Protein AF-A0A7Y5GJ77-F1 (afdb_monomer)

Foldseek 3Di:
DDDDDDPPVVVVVCVVVPDDPPDQFDDFDPDWDKDWDQALLRFIKIKTWRHKDWDADPNFTFIWTWMFMDRPVPDTDIAIETETPVLQVVVCVVVVHHDDPVLVVQLSVVLLRVCRHPPNDVVCSPDHRYQHNVSSVVSCVVVVHD

Nearest PDB structures (foldseek):
  4ckn-assembly1_A  TM=4.087E-01  e=6.294E-01  Leishmania major
  5xdz-assembly1_B  TM=3.464E-01  e=3.393E-01  Danio rerio
  4ckn-assembly1_B  TM=4.107E-01  e=1.321E+00  Leishmania major
  8th5-assembly1_A  TM=3.194E-01  e=6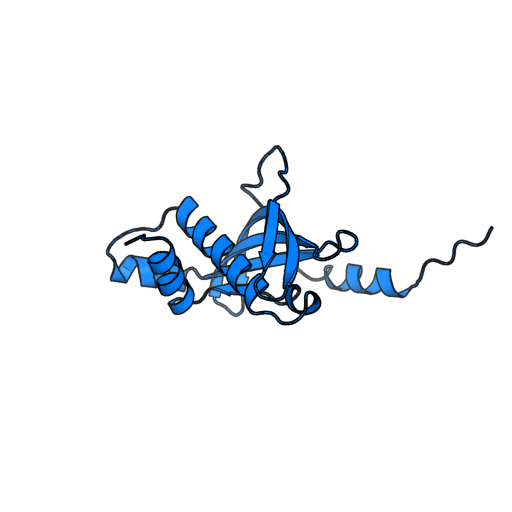.586E+00  Homo sapiens

pLDDT: mean 87.17, std 18.29, range [33.88, 98.5]

Solvent-accessible surface area (backbone atoms only — not comparable to full-atom values): 8624 Å² total; per-residue (Å²): 139,85,85,84,75,73,77,71,69,61,62,68,63,54,75,63,72,82,61,75,87,69,72,71,62,41,86,43,62,96,68,85,62,81,44,76,48,80,29,83,63,73,50,52,36,38,34,33,71,58,20,31,32,79,42,75,58,96,88,43,50,28,40,32,39,32,27,40,36,21,65,77,86,77,60,72,47,71,34,47,27,38,40,33,50,62,26,56,47,54,53,23,67,75,67,75,44,81,82,48,75,68,52,56,48,48,48,46,53,49,54,52,50,50,48,49,36,68,43,91,46,77,78,59,54,70,53,76,43,74,47,45,46,72,52,50,53,59,49,30,58,75,67,76,56,132

Mean predicted aligned error: 7.83 Å

Secondary structure (DSSP, 8-state):
------THHHHHHHTTTTS--PPPPB---SS---EEEE-TTS-EEEEEEEEEEEEEETTEEEEEEEEEEESSSS--EEEEEEEEHHHHHHHHHHHT-PPPHHHHHHHHHHHHHHHHHH-SSGGGGGS-EEE-HHHHHHHHHHTT--

Structure (mmCIF, N/CA/C/O backbone):
data_AF-A0A7Y5GJ77-F1
#
_entry.id   AF-A0A7Y5GJ77-F1
#
loop_
_atom_site.group_PDB
_atom_site.id
_atom_site.type_symbol
_atom_site.label_atom_id
_atom_site.label_alt_id
_atom_site.label_comp_id
_atom_site.label_asym_id
_atom_site.label_entity_id
_atom_site.label_seq_id
_atom_site.pdbx_PDB_ins_code
_atom_site.Cartn_x
_atom_site.Cartn_y
_atom_site.Cartn_z
_atom_site.occupancy
_atom_site.B_iso_or_equiv
_atom_site.auth_seq_id
_atom_site.auth_comp_id
_atom_site.auth_asym_id
_atom_site.auth_atom_id
_atom_site.pdbx_PDB_model_num
ATOM 1 N N . MET A 1 1 ? 37.593 14.322 -25.263 1.00 36.22 1 MET A N 1
ATOM 2 C CA . MET A 1 1 ? 36.693 13.462 -24.459 1.00 36.22 1 MET A CA 1
ATOM 3 C C . MET A 1 1 ? 35.348 14.165 -24.336 1.00 36.22 1 MET A C 1
ATOM 5 O O . MET A 1 1 ? 35.252 15.135 -23.603 1.00 36.22 1 MET A O 1
ATOM 9 N N . HIS A 1 2 ? 34.342 13.756 -25.114 1.00 33.88 2 HIS A N 1
ATOM 10 C CA . HIS A 1 2 ? 33.006 14.367 -25.097 1.00 33.88 2 HIS A CA 1
ATOM 11 C C . HIS A 1 2 ? 32.026 13.424 -24.395 1.00 33.88 2 HIS A C 1
ATOM 13 O O . HIS A 1 2 ? 31.690 12.371 -24.932 1.00 33.88 2 HIS A O 1
ATOM 19 N N . VAL A 1 3 ? 31.558 13.802 -23.205 1.00 41.16 3 VAL A N 1
ATOM 20 C CA . VAL A 1 3 ? 30.463 13.109 -22.517 1.00 41.16 3 VAL A CA 1
ATOM 21 C C . VAL A 1 3 ? 29.147 13.669 -23.058 1.00 41.16 3 VAL A C 1
ATOM 23 O O . VAL A 1 3 ? 28.801 14.821 -22.809 1.00 41.16 3 VAL A O 1
ATOM 26 N N . ARG A 1 4 ? 28.418 12.870 -23.843 1.00 43.31 4 ARG A N 1
ATOM 27 C CA . ARG A 1 4 ? 27.043 13.175 -24.264 1.00 43.31 4 ARG A CA 1
ATOM 28 C C . ARG A 1 4 ? 26.081 12.689 -23.179 1.00 43.31 4 ARG A C 1
ATOM 30 O O . ARG A 1 4 ? 25.829 11.495 -23.074 1.00 43.31 4 ARG A O 1
ATOM 37 N N . ILE A 1 5 ? 25.543 13.613 -22.388 1.00 43.34 5 ILE A N 1
ATOM 38 C CA . ILE A 1 5 ? 24.441 13.343 -21.455 1.00 43.34 5 ILE A CA 1
ATOM 39 C C . ILE A 1 5 ? 23.121 13.571 -22.218 1.00 43.34 5 ILE A C 1
ATOM 41 O O . ILE A 1 5 ? 22.926 14.665 -22.752 1.00 43.34 5 ILE A O 1
ATOM 45 N N . PRO A 1 6 ? 22.208 12.587 -22.323 1.00 41.84 6 PRO A N 1
ATOM 46 C CA . PRO A 1 6 ? 20.942 12.781 -23.022 1.00 41.84 6 PRO A CA 1
ATOM 47 C C . PRO A 1 6 ? 19.998 13.700 -22.226 1.00 41.84 6 PRO A C 1
ATOM 49 O O . PRO A 1 6 ? 19.581 13.398 -21.110 1.00 41.84 6 PRO A O 1
ATOM 52 N N . VAL A 1 7 ? 19.616 14.812 -22.860 1.00 49.62 7 VAL A N 1
ATOM 53 C CA . VAL A 1 7 ? 18.807 15.941 -22.346 1.00 49.62 7 VAL A CA 1
ATOM 54 C C . VAL A 1 7 ? 17.391 15.547 -21.858 1.00 49.62 7 VAL A C 1
ATOM 56 O O . VAL A 1 7 ? 16.710 16.330 -21.199 1.00 49.62 7 VAL A O 1
ATOM 59 N N . VAL A 1 8 ? 16.935 14.313 -22.100 1.00 46.22 8 VAL A N 1
ATOM 60 C CA . VAL A 1 8 ? 15.579 13.847 -21.740 1.00 46.22 8 VAL A CA 1
ATOM 61 C C . VAL A 1 8 ? 15.444 13.484 -20.252 1.00 46.22 8 VAL A C 1
ATOM 63 O O . VAL A 1 8 ? 14.366 13.646 -19.676 1.00 46.22 8 VAL A O 1
ATOM 66 N N . ALA A 1 9 ? 16.528 13.053 -19.597 1.00 43.34 9 ALA A N 1
ATOM 67 C CA . ALA A 1 9 ? 16.502 12.612 -18.196 1.00 43.34 9 ALA A CA 1
ATOM 68 C C . ALA A 1 9 ? 16.275 13.763 -17.194 1.00 43.34 9 ALA A C 1
ATOM 70 O O . ALA A 1 9 ? 15.759 13.549 -16.099 1.00 43.34 9 ALA A O 1
ATOM 71 N N . LEU A 1 10 ? 16.604 14.997 -17.586 1.00 40.06 10 LEU A N 1
ATOM 72 C CA . LEU A 1 10 ? 16.529 16.168 -16.711 1.00 40.06 10 LEU A CA 1
ATOM 73 C C . LEU A 1 10 ? 15.103 16.743 -16.609 1.00 40.06 10 LEU A C 1
ATOM 75 O O . LEU A 1 10 ? 14.722 17.296 -15.581 1.00 40.06 10 LEU A O 1
ATOM 79 N N . ARG A 1 11 ? 14.269 16.565 -17.643 1.00 39.66 11 ARG A N 1
ATOM 80 C CA . ARG A 1 11 ? 12.909 17.138 -17.696 1.00 39.66 11 ARG A CA 1
ATOM 81 C C . ARG A 1 11 ? 11.879 16.414 -16.822 1.00 39.66 11 ARG A C 1
ATOM 83 O O . ARG A 1 11 ? 10.907 17.037 -16.411 1.00 39.66 11 ARG A O 1
ATOM 90 N N . GLN A 1 12 ? 12.090 15.140 -16.486 1.00 42.16 12 GLN A N 1
ATOM 91 C CA . GLN A 1 12 ? 11.199 14.401 -15.572 1.00 42.16 12 GLN A CA 1
ATOM 92 C C . GLN A 1 12 ? 11.532 14.639 -14.091 1.00 42.16 12 GLN A C 1
ATOM 94 O O . GLN A 1 12 ? 10.668 14.472 -13.233 1.00 42.16 12 GLN A O 1
ATOM 99 N N . TRP A 1 13 ? 12.752 15.100 -13.798 1.00 46.72 13 TRP A N 1
ATOM 100 C CA . TRP A 1 13 ? 13.153 15.581 -12.473 1.00 46.72 13 TRP A CA 1
ATOM 101 C C . TRP A 1 13 ? 12.434 16.890 -12.097 1.00 46.72 13 TRP A C 1
ATOM 103 O O . TRP A 1 13 ? 12.071 17.093 -10.941 1.00 46.72 13 TRP A O 1
ATOM 113 N N . LEU A 1 14 ? 12.158 17.752 -13.084 1.00 44.78 14 LEU A N 1
ATOM 114 C CA . LEU A 1 14 ? 11.596 19.092 -12.876 1.00 44.78 14 LEU A CA 1
ATOM 115 C C . LEU A 1 14 ? 10.071 19.145 -12.676 1.00 44.78 14 LEU A C 1
ATOM 117 O O . LEU A 1 14 ? 9.589 20.058 -12.011 1.00 44.78 14 LEU A O 1
ATOM 121 N N . ASN A 1 15 ? 9.297 18.155 -13.134 1.00 42.41 15 ASN A N 1
ATOM 122 C CA . ASN A 1 15 ? 7.845 18.138 -12.879 1.00 42.41 15 ASN A CA 1
ATOM 123 C C . ASN A 1 15 ? 7.478 17.764 -11.428 1.00 42.41 15 ASN A C 1
ATOM 125 O O . ASN A 1 15 ? 6.318 17.886 -11.042 1.00 42.41 15 ASN A O 1
ATOM 129 N N . ARG A 1 16 ? 8.460 17.367 -10.603 1.00 47.62 16 ARG A N 1
ATOM 130 C CA . ARG A 1 16 ? 8.320 17.223 -9.141 1.00 47.62 16 ARG A CA 1
ATOM 131 C C . ARG A 1 16 ? 8.486 18.534 -8.363 1.00 47.62 16 ARG A C 1
ATOM 133 O O . ARG A 1 16 ? 8.255 18.537 -7.161 1.00 47.62 16 ARG A O 1
ATOM 140 N N . LEU A 1 17 ? 8.869 19.640 -9.004 1.00 45.03 17 LEU A N 1
ATOM 141 C CA . LEU A 1 17 ? 9.224 20.889 -8.308 1.00 45.03 17 LEU A CA 1
ATOM 142 C C . LEU A 1 17 ? 8.057 21.876 -8.126 1.00 45.03 17 LEU A C 1
ATOM 144 O O . LEU A 1 17 ? 8.287 23.025 -7.759 1.00 45.03 17 LEU A O 1
ATOM 148 N N . ARG A 1 18 ? 6.803 21.458 -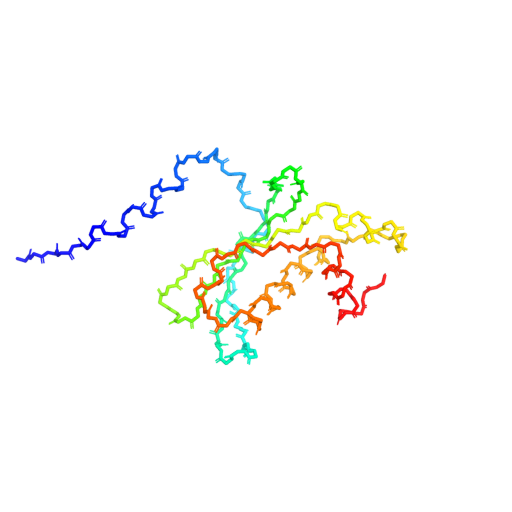8.351 1.00 48.88 18 ARG A N 1
ATOM 149 C CA . ARG A 1 18 ? 5.618 22.311 -8.117 1.00 48.88 18 ARG A CA 1
ATOM 150 C C . ARG A 1 18 ? 4.658 21.818 -7.035 1.00 48.88 18 ARG A C 1
ATOM 152 O O . ARG A 1 18 ? 3.606 22.423 -6.847 1.00 48.88 18 ARG A O 1
ATOM 159 N N . SER A 1 19 ? 5.026 20.776 -6.298 1.00 48.47 19 SER A N 1
ATOM 160 C CA . SER A 1 19 ? 4.284 20.348 -5.112 1.00 48.47 19 SER A CA 1
ATOM 161 C C . SER A 1 19 ? 4.918 20.961 -3.865 1.00 48.47 19 SER A C 1
ATOM 163 O O . SER A 1 19 ? 6.143 21.034 -3.772 1.00 48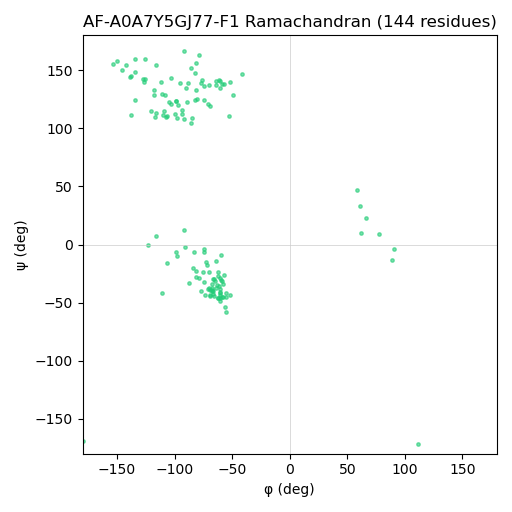.47 19 SER A O 1
ATOM 165 N N . LYS A 1 20 ? 4.083 21.423 -2.919 1.00 45.12 20 LYS A N 1
ATOM 166 C CA . LYS A 1 20 ? 4.496 21.819 -1.555 1.00 45.12 20 LYS A CA 1
ATOM 167 C C . LYS A 1 20 ? 5.515 20.802 -1.013 1.00 45.12 20 LYS A C 1
ATOM 169 O O . LYS A 1 20 ? 5.371 19.631 -1.362 1.00 45.12 20 LYS A O 1
ATOM 174 N N . PRO A 1 21 ? 6.502 21.201 -0.182 1.00 48.78 21 PRO A N 1
ATOM 175 C CA . PRO A 1 21 ? 7.440 20.245 0.395 1.00 48.78 21 PRO A CA 1
ATOM 176 C C . PRO A 1 21 ? 6.633 19.134 1.063 1.00 48.78 21 PRO A C 1
ATOM 178 O O . PRO A 1 21 ? 5.891 19.380 2.015 1.00 48.78 21 PRO A O 1
ATOM 181 N N . ASP A 1 22 ? 6.697 17.946 0.465 1.00 66.81 22 ASP A N 1
ATOM 182 C CA . ASP A 1 22 ? 5.936 16.797 0.920 1.00 66.81 22 ASP A CA 1
ATOM 183 C C . ASP A 1 22 ? 6.305 16.534 2.380 1.00 66.81 22 ASP A C 1
ATOM 185 O O . ASP A 1 22 ? 7.482 16.587 2.752 1.00 66.81 22 ASP A O 1
ATOM 189 N N . VAL A 1 23 ? 5.305 16.220 3.205 1.00 79.62 23 VAL A N 1
ATOM 190 C CA . VAL A 1 23 ? 5.539 15.759 4.577 1.00 79.62 23 VAL A CA 1
ATOM 191 C C . VAL A 1 23 ? 6.590 14.637 4.528 1.00 79.62 23 VAL A C 1
ATOM 193 O O . VAL A 1 23 ? 6.438 13.705 3.728 1.00 79.62 23 VAL A O 1
ATOM 196 N N . PRO A 1 24 ? 7.671 14.715 5.329 1.00 89.88 24 PRO A N 1
ATOM 197 C CA . PRO A 1 24 ? 8.733 13.721 5.276 1.00 89.88 24 PRO A CA 1
ATOM 198 C C . PRO A 1 24 ? 8.185 12.336 5.622 1.00 89.88 24 PRO A C 1
ATOM 200 O O . PRO A 1 24 ? 7.350 12.197 6.521 1.00 89.88 24 PRO A O 1
ATOM 203 N N . LEU A 1 25 ? 8.670 11.313 4.911 1.00 92.81 25 LEU A N 1
ATOM 204 C CA . LEU A 1 25 ? 8.320 9.922 5.190 1.00 92.81 25 LEU A CA 1
ATOM 205 C C . LEU A 1 25 ? 8.823 9.519 6.579 1.00 92.81 25 LEU A C 1
ATOM 207 O O . LEU A 1 25 ? 9.919 9.894 6.998 1.00 92.81 25 LEU A O 1
ATOM 211 N N . ARG A 1 26 ? 8.010 8.741 7.292 1.00 93.94 26 ARG A N 1
ATOM 212 C CA . ARG A 1 26 ? 8.299 8.234 8.638 1.00 93.94 26 ARG A CA 1
ATOM 213 C C . ARG A 1 26 ? 8.159 6.718 8.684 1.00 93.94 26 ARG A C 1
ATOM 215 O O . ARG A 1 26 ? 7.488 6.125 7.848 1.00 93.94 26 ARG A O 1
ATOM 222 N N . GLY A 1 27 ? 8.769 6.083 9.682 1.00 91.50 27 GLY A N 1
ATOM 223 C CA . GLY A 1 27 ? 8.646 4.635 9.895 1.00 91.50 27 GLY A CA 1
ATOM 224 C C . GLY A 1 27 ? 9.491 3.772 8.953 1.00 91.50 27 GLY A C 1
ATOM 225 O O . GLY A 1 27 ? 9.334 2.555 8.950 1.00 91.50 27 GLY A O 1
ATOM 226 N N . ALA A 1 28 ? 10.392 4.374 8.169 1.00 89.06 28 ALA A N 1
ATOM 227 C CA . ALA A 1 28 ? 11.410 3.621 7.448 1.00 89.06 28 ALA A CA 1
ATOM 228 C C . ALA A 1 28 ? 12.359 2.929 8.450 1.00 89.06 28 ALA A C 1
ATOM 230 O O . ALA A 1 28 ? 12.773 3.566 9.424 1.00 89.06 28 ALA A O 1
ATOM 231 N N . PRO A 1 29 ? 12.737 1.658 8.231 1.00 88.06 29 PRO A N 1
ATOM 232 C CA . PRO A 1 29 ? 13.735 0.995 9.061 1.00 88.06 29 PRO A CA 1
ATOM 233 C C . PRO A 1 29 ? 15.088 1.712 8.982 1.00 88.06 29 PRO A C 1
ATOM 235 O O . PRO A 1 29 ? 15.509 2.109 7.896 1.00 88.06 29 PRO A O 1
ATOM 238 N N . ALA A 1 30 ? 15.804 1.803 10.108 1.00 88.62 30 ALA A N 1
ATOM 239 C CA . ALA A 1 30 ? 17.148 2.392 10.153 1.00 88.62 30 ALA A CA 1
ATOM 240 C C . ALA A 1 30 ? 18.130 1.681 9.202 1.00 88.62 30 ALA A C 1
ATOM 242 O O . ALA A 1 30 ? 18.984 2.313 8.587 1.00 88.62 30 ALA A O 1
ATOM 243 N N . VAL A 1 31 ? 17.967 0.363 9.042 1.00 92.00 31 VAL A N 1
ATOM 244 C CA . VAL A 1 31 ? 18.701 -0.453 8.071 1.00 92.00 31 VAL A CA 1
ATOM 245 C C . VAL A 1 31 ? 17.748 -0.882 6.962 1.00 92.00 31 VAL A C 1
ATOM 247 O O . VAL A 1 31 ? 16.810 -1.652 7.186 1.00 92.00 31 VAL A O 1
ATOM 250 N N . ARG A 1 32 ? 17.998 -0.408 5.738 1.00 90.56 32 ARG A N 1
ATOM 251 C CA . ARG A 1 32 ? 17.197 -0.776 4.566 1.00 90.56 32 ARG A CA 1
ATOM 252 C C . ARG A 1 32 ? 17.433 -2.242 4.206 1.00 90.56 32 ARG A C 1
ATOM 254 O O . ARG A 1 32 ? 18.538 -2.628 3.839 1.00 90.56 32 ARG A O 1
ATOM 261 N N . ARG A 1 33 ? 16.373 -3.052 4.247 1.00 93.88 33 ARG A N 1
ATOM 262 C CA . ARG A 1 33 ? 16.403 -4.448 3.790 1.00 93.88 33 ARG A CA 1
ATOM 263 C C . ARG A 1 33 ? 15.707 -4.578 2.444 1.00 93.88 33 ARG A C 1
ATOM 265 O O . ARG A 1 33 ? 14.523 -4.263 2.341 1.00 93.88 33 ARG A O 1
ATOM 272 N N . GLN A 1 34 ? 16.427 -5.091 1.450 1.00 96.38 34 GLN A N 1
ATOM 273 C CA . GLN A 1 34 ? 15.833 -5.431 0.162 1.00 96.38 34 GLN A CA 1
ATOM 274 C C . GLN A 1 34 ? 14.929 -6.651 0.315 1.00 96.38 34 GLN A C 1
ATOM 276 O O . GLN A 1 34 ? 15.274 -7.625 0.993 1.00 96.38 34 GLN A O 1
ATOM 281 N N . LYS A 1 35 ? 13.771 -6.593 -0.327 1.00 97.44 35 LYS A N 1
ATOM 282 C CA . LYS A 1 35 ? 12.839 -7.706 -0.471 1.00 97.44 35 LYS A CA 1
ATOM 283 C C . LYS A 1 35 ? 12.709 -8.059 -1.948 1.00 97.44 35 LYS A C 1
ATOM 285 O O . LYS A 1 35 ? 12.934 -7.208 -2.804 1.00 97.44 35 LYS A O 1
ATOM 290 N N . THR A 1 36 ? 12.355 -9.308 -2.221 1.00 97.56 36 THR A N 1
ATOM 291 C CA . THR A 1 36 ? 12.134 -9.827 -3.574 1.00 97.56 36 THR A CA 1
ATOM 292 C C . THR A 1 36 ? 10.754 -10.469 -3.620 1.00 97.56 36 THR A C 1
ATOM 294 O O . THR A 1 36 ? 10.372 -11.136 -2.658 1.00 97.56 36 THR A O 1
ATOM 297 N N . TYR A 1 37 ? 10.026 -10.269 -4.713 1.00 97.88 37 TYR A N 1
ATOM 298 C CA . TYR A 1 37 ? 8.713 -10.852 -4.961 1.00 97.88 37 TYR A CA 1
ATOM 299 C C . TYR A 1 37 ? 8.648 -11.401 -6.389 1.00 97.88 37 TYR A C 1
ATOM 301 O O . TYR A 1 37 ? 8.916 -10.671 -7.345 1.00 97.88 37 TYR A O 1
ATOM 309 N N . SER A 1 38 ? 8.320 -12.684 -6.524 1.00 97.00 38 SER A N 1
ATOM 310 C CA . SER A 1 38 ? 8.101 -13.334 -7.818 1.00 97.00 38 SER A CA 1
ATOM 311 C C . SER A 1 38 ? 6.622 -13.239 -8.157 1.00 97.00 38 SER A C 1
ATOM 313 O O . SER A 1 38 ? 5.807 -13.895 -7.517 1.0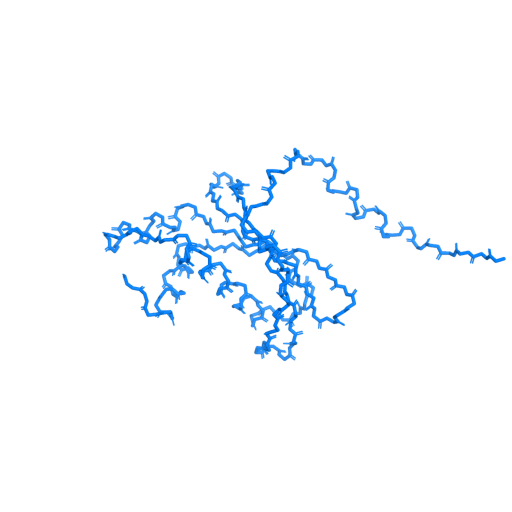0 97.00 38 SER A O 1
ATOM 315 N N . SER A 1 39 ? 6.296 -12.396 -9.129 1.00 95.31 39 SER A N 1
ATOM 316 C CA . SER A 1 39 ? 4.911 -12.131 -9.515 1.00 95.31 39 SER A CA 1
ATOM 317 C C . SER A 1 39 ? 4.342 -13.200 -10.441 1.00 95.31 39 SER A C 1
ATOM 319 O O . SER A 1 39 ? 5.071 -13.848 -11.200 1.00 95.31 39 SER A O 1
ATOM 321 N N . ARG A 1 40 ? 3.015 -13.324 -10.444 1.00 94.06 40 ARG A N 1
ATOM 322 C CA . ARG A 1 40 ? 2.253 -14.192 -11.357 1.00 94.06 40 ARG A CA 1
ATOM 323 C C . ARG A 1 40 ? 2.409 -13.802 -12.826 1.00 94.06 40 ARG A C 1
ATOM 325 O O . ARG A 1 40 ? 2.268 -14.658 -13.693 1.00 94.06 40 ARG A O 1
ATOM 332 N N . SER A 1 41 ? 2.748 -12.543 -13.107 1.00 87.06 41 SER A N 1
ATOM 333 C CA . SER A 1 41 ? 3.047 -12.052 -14.457 1.00 87.06 41 SER A CA 1
ATOM 334 C C . SER A 1 41 ? 4.416 -12.515 -14.987 1.00 87.06 41 SER A C 1
ATOM 336 O O . SER A 1 41 ? 4.749 -12.253 -16.141 1.00 87.06 41 SER A O 1
ATOM 338 N N . GLY A 1 42 ? 5.215 -13.219 -14.172 1.00 91.25 42 GLY A N 1
ATOM 339 C CA . GLY A 1 42 ? 6.533 -13.747 -14.539 1.00 91.25 42 GLY A CA 1
ATOM 340 C C . GLY A 1 42 ? 7.695 -12.790 -14.253 1.00 91.25 42 GLY A C 1
ATOM 341 O O . GLY A 1 42 ? 8.857 -13.167 -14.414 1.00 91.25 42 GLY A O 1
ATOM 342 N N . TYR A 1 43 ? 7.414 -11.570 -13.785 1.00 93.75 43 TYR A N 1
ATOM 343 C CA . TYR A 1 43 ? 8.442 -10.623 -13.356 1.00 93.75 43 TYR A CA 1
ATOM 344 C C . TYR A 1 43 ? 8.899 -10.894 -11.921 1.00 93.75 43 TYR A C 1
ATOM 346 O O . TYR A 1 43 ? 8.113 -11.275 -11.051 1.00 93.75 43 TYR A O 1
ATOM 354 N N . VAL A 1 44 ? 10.175 -10.619 -11.649 1.00 96.12 44 VAL A N 1
ATOM 355 C CA . VAL A 1 44 ? 10.724 -10.617 -10.290 1.00 96.12 44 VAL A CA 1
ATOM 356 C C . VAL A 1 44 ? 10.982 -9.178 -9.871 1.00 96.12 44 VAL A C 1
ATOM 358 O O . VAL A 1 44 ? 11.910 -8.533 -10.359 1.00 96.12 44 VAL A O 1
ATOM 361 N N . TYR A 1 45 ? 10.177 -8.685 -8.938 1.00 97.62 45 TYR A N 1
ATOM 362 C CA . TYR A 1 45 ? 10.327 -7.352 -8.375 1.00 97.62 45 TYR A CA 1
ATOM 363 C C . TYR A 1 45 ? 11.266 -7.382 -7.172 1.00 97.62 45 TYR A C 1
ATOM 365 O O . TYR A 1 45 ? 11.200 -8.274 -6.327 1.00 97.62 45 TYR A O 1
ATOM 373 N N . GLN A 1 46 ? 12.126 -6.377 -7.066 1.00 98.00 46 GLN A N 1
ATOM 374 C CA . GLN A 1 46 ? 12.869 -6.067 -5.851 1.00 98.00 46 GLN A CA 1
ATOM 375 C C . GLN A 1 46 ? 12.375 -4.745 -5.296 1.00 98.00 46 GLN A C 1
ATOM 377 O O . GLN A 1 46 ? 12.106 -3.814 -6.057 1.00 98.00 46 GLN A O 1
ATOM 382 N N . TYR A 1 47 ? 12.244 -4.660 -3.976 1.00 97.50 47 TYR A N 1
ATOM 383 C CA . TYR A 1 47 ? 11.716 -3.457 -3.362 1.00 97.50 47 TYR A CA 1
ATOM 384 C C . TYR A 1 47 ? 12.247 -3.182 -1.954 1.00 97.50 47 TYR A C 1
ATOM 386 O O . TYR A 1 47 ? 12.701 -4.080 -1.238 1.00 97.50 47 TYR A O 1
ATOM 394 N N . PHE A 1 48 ? 12.153 -1.914 -1.557 1.00 97.00 48 PHE A N 1
ATOM 395 C CA . PHE A 1 48 ? 12.425 -1.415 -0.213 1.00 97.00 48 PHE A CA 1
ATOM 396 C C . PHE A 1 48 ? 11.233 -0.609 0.283 1.00 97.00 48 PHE A C 1
ATOM 398 O O . PHE A 1 48 ? 10.655 0.167 -0.472 1.00 97.00 48 PHE A O 1
ATOM 405 N N . TYR A 1 49 ? 10.911 -0.724 1.566 1.00 97.19 49 TYR A N 1
ATOM 406 C CA . TYR A 1 49 ? 9.973 0.198 2.198 1.00 97.19 49 TYR A CA 1
ATOM 407 C C . TYR A 1 49 ? 10.689 1.506 2.560 1.00 97.19 49 TYR A C 1
ATOM 409 O O . TYR A 1 49 ? 11.720 1.475 3.236 1.00 97.19 49 TYR A O 1
ATOM 417 N N . LEU A 1 50 ? 10.159 2.640 2.092 1.00 95.62 50 LEU A N 1
ATOM 418 C CA . LEU A 1 50 ? 10.713 3.980 2.329 1.00 95.62 50 LEU A CA 1
ATOM 419 C C . LEU A 1 50 ? 10.004 4.738 3.458 1.00 95.62 50 LEU A C 1
ATOM 421 O O . LEU A 1 50 ? 10.449 5.820 3.832 1.00 95.62 50 LEU A O 1
ATOM 425 N N . GLY A 1 51 ? 8.920 4.187 4.001 1.00 95.88 51 GLY A N 1
ATOM 426 C CA . GLY A 1 51 ? 8.123 4.817 5.046 1.00 95.88 51 GLY A CA 1
ATOM 427 C C . GLY A 1 51 ? 6.737 5.238 4.567 1.00 95.88 51 GLY A C 1
ATOM 428 O O . GLY A 1 51 ? 6.306 4.923 3.457 1.00 95.88 51 GLY A O 1
ATOM 429 N N . GLN A 1 52 ? 6.053 5.968 5.436 1.00 97.12 52 GLN A N 1
ATOM 430 C CA . GLN A 1 52 ? 4.680 6.418 5.257 1.00 97.12 52 GLN A CA 1
ATOM 431 C C . GLN A 1 52 ? 4.510 7.889 5.630 1.00 97.12 52 GLN A C 1
ATOM 433 O O . GLN A 1 52 ? 5.304 8.445 6.398 1.00 97.12 52 GLN A O 1
ATOM 438 N N . ARG A 1 53 ? 3.441 8.511 5.135 1.00 96.44 53 ARG A N 1
ATOM 439 C CA . ARG A 1 53 ? 3.031 9.868 5.518 1.00 96.44 53 ARG A CA 1
ATOM 440 C C . ARG A 1 53 ? 1.524 10.071 5.339 1.00 96.44 53 ARG A C 1
ATOM 442 O O . ARG A 1 53 ? 0.930 9.417 4.485 1.00 96.44 53 ARG A O 1
ATOM 449 N N . PRO A 1 54 ? 0.908 11.008 6.078 1.00 96.50 54 PRO A N 1
ATOM 450 C CA . PRO A 1 54 ? -0.420 11.500 5.738 1.00 96.50 54 PRO A CA 1
ATOM 451 C C . PRO A 1 54 ? -0.426 12.104 4.332 1.00 96.50 54 PRO A C 1
ATOM 453 O O . PRO A 1 54 ? 0.499 12.830 3.961 1.00 96.50 54 PRO A O 1
ATOM 456 N N . ALA A 1 55 ? -1.471 11.821 3.563 1.00 94.50 55 ALA A N 1
ATOM 457 C CA . ALA A 1 55 ? -1.628 12.325 2.207 1.00 94.50 55 ALA A CA 1
ATOM 458 C C . ALA A 1 55 ? -3.093 12.669 1.905 1.00 94.50 55 ALA A C 1
ATOM 460 O O . ALA A 1 55 ? -4.021 12.118 2.497 1.00 94.50 55 ALA A O 1
ATOM 461 N N . LEU A 1 56 ? -3.282 13.593 0.961 1.00 93.81 56 LEU A N 1
ATOM 462 C CA . LEU A 1 56 ? -4.581 13.955 0.399 1.00 93.81 56 LEU A CA 1
ATOM 463 C C . LEU A 1 56 ? -4.567 13.627 -1.100 1.00 93.81 56 LEU A C 1
ATOM 465 O O . LEU A 1 56 ? -3.638 14.031 -1.811 1.00 93.81 56 LEU A O 1
ATOM 469 N N . ARG A 1 57 ? -5.573 12.893 -1.588 1.00 89.56 57 ARG A N 1
ATOM 470 C CA . ARG A 1 57 ? -5.709 12.504 -3.003 1.00 89.56 57 ARG A CA 1
ATOM 471 C C . ARG A 1 57 ? -7.154 12.649 -3.454 1.00 89.56 57 ARG A C 1
ATOM 473 O O . ARG A 1 57 ? -8.015 11.883 -3.029 1.00 89.56 57 ARG A O 1
ATOM 480 N N . GLY A 1 58 ? -7.411 13.614 -4.337 1.00 86.44 58 GLY A N 1
ATOM 481 C CA . GLY A 1 58 ? -8.756 13.836 -4.880 1.00 86.44 58 GLY A CA 1
ATOM 482 C C . GLY A 1 58 ? -9.797 14.185 -3.810 1.00 86.44 58 GLY A C 1
ATOM 483 O O . GLY A 1 58 ? -10.940 13.775 -3.932 1.00 86.44 58 GLY A O 1
ATOM 484 N N . GLY A 1 59 ? -9.397 14.887 -2.743 1.00 90.19 59 GLY A N 1
ATOM 485 C CA . GLY A 1 59 ? -10.279 15.248 -1.623 1.00 90.19 59 GLY A CA 1
ATOM 486 C C . GLY A 1 59 ? -10.356 14.209 -0.500 1.00 90.19 59 GLY A C 1
ATOM 487 O O . GLY A 1 59 ? -10.790 14.545 0.597 1.00 90.19 59 GLY A O 1
ATOM 488 N N . GLU A 1 60 ? -9.863 12.989 -0.716 1.00 92.19 60 GLU A N 1
ATOM 489 C CA . GLU A 1 60 ? -9.812 11.961 0.325 1.00 92.19 60 GLU A CA 1
ATOM 490 C C . GLU A 1 60 ? -8.504 12.025 1.111 1.00 92.19 60 GLU A C 1
ATOM 492 O O . GLU A 1 60 ? -7.414 12.129 0.537 1.00 92.19 60 GLU A O 1
ATOM 497 N N . GLN A 1 61 ? -8.625 11.946 2.435 1.00 95.69 61 GLN A N 1
ATOM 498 C CA . GLN A 1 61 ? -7.499 11.809 3.354 1.00 95.69 61 GLN A CA 1
ATOM 499 C C . GLN A 1 61 ? -7.117 10.336 3.506 1.00 95.69 61 GLN A C 1
ATOM 501 O O . GLN A 1 61 ? -7.958 9.446 3.370 1.00 95.69 61 GLN A O 1
ATOM 506 N N . GLY A 1 62 ? -5.849 10.082 3.808 1.00 96.12 62 GLY A N 1
ATOM 507 C CA . GLY A 1 62 ? -5.347 8.737 4.043 1.00 96.12 62 GLY A CA 1
ATOM 508 C C . GLY A 1 62 ? -3.868 8.722 4.390 1.00 96.12 62 GLY A C 1
ATOM 509 O O . GLY A 1 62 ? -3.249 9.768 4.620 1.00 96.12 62 GLY A O 1
ATOM 510 N N . ILE A 1 63 ? -3.300 7.522 4.394 1.00 97.25 63 ILE A N 1
ATOM 511 C CA . ILE A 1 63 ? -1.869 7.295 4.567 1.00 97.25 63 ILE A CA 1
ATOM 512 C C . ILE A 1 63 ? -1.292 6.787 3.248 1.00 97.25 63 ILE A C 1
ATOM 514 O O . ILE A 1 63 ? -1.803 5.853 2.634 1.00 97.25 63 ILE A O 1
ATOM 518 N N . GLU A 1 64 ? -0.213 7.418 2.802 1.00 97.38 64 GLU A N 1
ATOM 519 C CA . GLU A 1 64 ? 0.589 6.958 1.677 1.00 97.38 64 GLU A CA 1
ATOM 520 C C . GLU A 1 64 ? 1.784 6.168 2.204 1.00 97.38 64 GLU A C 1
ATOM 522 O O . GLU A 1 64 ? 2.618 6.718 2.925 1.00 97.38 64 GLU A O 1
ATOM 527 N N . TYR A 1 65 ? 1.878 4.900 1.811 1.00 97.69 65 TYR A N 1
ATOM 528 C CA . TYR A 1 65 ? 3.017 4.019 2.040 1.00 97.69 65 TYR A CA 1
ATOM 529 C C . TYR A 1 65 ? 3.869 3.987 0.777 1.00 97.69 65 TYR A C 1
ATOM 531 O O . TYR A 1 65 ? 3.374 3.661 -0.300 1.00 97.69 65 TYR A O 1
ATOM 539 N N . VAL A 1 66 ? 5.151 4.328 0.884 1.00 96.50 66 VAL A N 1
ATOM 540 C CA . VAL A 1 66 ? 6.024 4.447 -0.287 1.00 96.50 66 VAL A CA 1
ATOM 541 C C . VAL A 1 66 ? 7.020 3.301 -0.322 1.00 96.50 66 VAL A C 1
ATOM 543 O O . VAL A 1 66 ? 7.751 3.051 0.640 1.00 96.50 66 VAL A O 1
ATOM 546 N N . PHE A 1 67 ? 7.090 2.640 -1.473 1.00 97.19 67 PHE A N 1
ATOM 547 C CA . PHE A 1 67 ? 8.047 1.577 -1.746 1.00 97.19 67 PHE A CA 1
ATOM 548 C C . PHE A 1 67 ? 8.954 1.984 -2.902 1.00 97.19 67 PHE A C 1
ATOM 550 O O . PHE A 1 67 ? 8.472 2.443 -3.928 1.00 97.19 67 PHE A O 1
ATOM 557 N N . GLU A 1 68 ? 10.265 1.817 -2.774 1.00 96.44 68 GLU A N 1
ATOM 558 C CA . GLU A 1 68 ? 11.154 1.870 -3.936 1.00 96.44 68 GLU A CA 1
ATOM 559 C C . GLU A 1 68 ? 11.129 0.508 -4.612 1.00 96.44 68 GLU A C 1
ATOM 561 O O . GLU A 1 68 ? 11.397 -0.487 -3.946 1.00 96.44 68 GLU A O 1
ATOM 566 N N . VAL A 1 69 ? 10.808 0.461 -5.902 1.00 96.88 69 VAL A N 1
ATOM 567 C CA . VAL A 1 69 ? 10.613 -0.776 -6.662 1.00 96.88 69 VAL A CA 1
ATOM 568 C C . VAL A 1 69 ? 11.497 -0.774 -7.901 1.00 96.88 69 VAL A C 1
ATOM 570 O O . VAL A 1 69 ? 11.637 0.245 -8.574 1.00 96.88 69 VAL A O 1
ATOM 573 N N . THR A 1 70 ? 12.035 -1.941 -8.240 1.00 96.25 70 THR 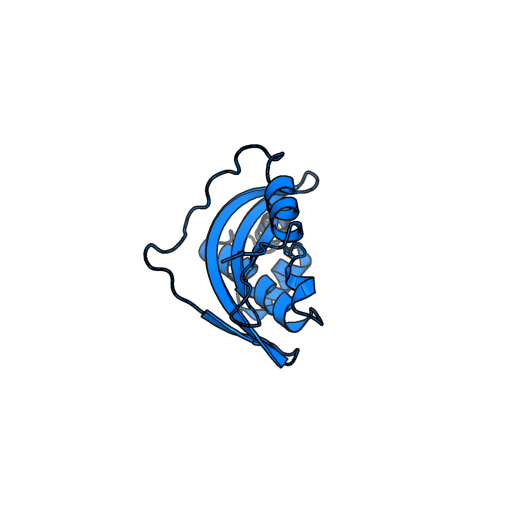A N 1
ATOM 574 C CA . THR A 1 70 ? 12.661 -2.227 -9.532 1.00 96.25 70 THR A CA 1
ATOM 575 C C . THR A 1 70 ? 12.256 -3.616 -10.023 1.00 96.25 70 THR A C 1
ATOM 577 O O . THR A 1 70 ? 12.089 -4.535 -9.224 1.00 96.25 70 THR A O 1
ATOM 580 N N . ALA A 1 71 ? 12.101 -3.776 -11.338 1.00 95.12 71 ALA A N 1
ATOM 581 C CA . ALA A 1 71 ? 11.858 -5.072 -11.986 1.00 95.12 71 ALA A CA 1
ATOM 582 C C . ALA A 1 71 ? 13.087 -5.597 -12.753 1.00 95.12 71 ALA A C 1
ATOM 584 O O . ALA A 1 71 ? 13.144 -6.769 -13.105 1.00 95.12 71 ALA A O 1
ATOM 585 N N . ASP A 1 72 ? 14.073 -4.736 -13.026 1.00 91.81 72 ASP A N 1
ATOM 586 C CA . ASP A 1 72 ? 15.244 -5.037 -13.862 1.00 91.81 72 ASP A CA 1
ATOM 587 C C . ASP A 1 72 ? 16.585 -4.814 -13.139 1.00 91.81 72 ASP A C 1
ATOM 589 O O . ASP A 1 72 ? 17.648 -5.049 -13.717 1.00 91.81 72 ASP A O 1
ATOM 593 N N . ARG A 1 73 ? 16.541 -4.369 -11.873 1.00 89.62 73 ARG A N 1
ATOM 594 C CA . ARG A 1 73 ? 17.688 -3.997 -11.024 1.00 89.62 73 ARG A CA 1
ATOM 595 C C . ARG A 1 73 ? 18.528 -2.833 -11.556 1.00 89.62 73 ARG A C 1
ATOM 597 O O . ARG A 1 73 ? 19.604 -2.567 -11.027 1.00 89.62 73 ARG A O 1
ATOM 604 N N . LYS A 1 74 ? 18.056 -2.146 -12.596 1.00 90.62 74 LYS A N 1
ATOM 605 C CA . LYS A 1 74 ? 18.730 -1.007 -13.230 1.00 90.62 74 LYS A CA 1
ATOM 606 C C . LYS A 1 74 ? 17.974 0.282 -12.963 1.00 90.62 74 LYS A C 1
ATOM 608 O O . LYS A 1 74 ? 18.587 1.307 -12.683 1.00 90.62 74 LYS A O 1
ATOM 613 N N . ILE A 1 75 ? 16.647 0.225 -13.053 1.00 89.38 75 ILE A N 1
ATOM 614 C CA . ILE A 1 75 ? 15.767 1.372 -12.885 1.00 89.38 75 ILE A CA 1
ATOM 615 C C . ILE A 1 75 ? 14.893 1.130 -11.660 1.00 89.38 75 ILE A C 1
ATOM 617 O O . ILE A 1 75 ? 14.032 0.248 -11.653 1.00 89.38 75 ILE A O 1
ATOM 621 N N . SER A 1 76 ? 15.117 1.948 -10.634 1.00 93.31 76 SER A N 1
ATOM 622 C CA . SER A 1 76 ? 14.279 2.010 -9.439 1.00 93.31 76 SER A CA 1
ATOM 623 C C . SER A 1 76 ? 13.377 3.238 -9.489 1.00 93.31 76 SER A C 1
ATOM 625 O O . SER A 1 76 ? 13.784 4.305 -9.953 1.00 93.31 76 SER A O 1
ATOM 627 N N . PHE A 1 77 ? 12.148 3.101 -9.007 1.00 94.00 77 PHE A N 1
ATOM 628 C CA . PHE A 1 77 ? 11.205 4.208 -8.888 1.00 94.00 77 PHE A CA 1
ATOM 629 C C . PHE A 1 77 ? 10.321 4.036 -7.649 1.00 94.00 77 PHE A C 1
ATOM 631 O O . PHE A 1 77 ? 10.056 2.908 -7.230 1.00 94.00 77 PHE A O 1
ATOM 638 N N . PRO A 1 78 ? 9.861 5.140 -7.038 1.00 95.19 78 PRO A N 1
ATOM 639 C CA . PRO A 1 78 ? 8.930 5.062 -5.927 1.00 95.19 78 PRO A CA 1
ATOM 640 C C . PRO A 1 78 ? 7.529 4.695 -6.425 1.00 95.19 78 PRO A C 1
ATOM 642 O O . PRO A 1 78 ? 7.037 5.264 -7.400 1.00 95.19 78 PRO A O 1
ATOM 645 N N . VAL A 1 79 ? 6.887 3.785 -5.706 1.00 96.62 79 VAL A N 1
ATOM 646 C CA . VAL A 1 79 ? 5.507 3.348 -5.880 1.00 96.62 79 VAL A CA 1
ATOM 647 C C . VAL A 1 79 ? 4.743 3.724 -4.612 1.00 96.62 79 VAL A C 1
ATOM 649 O O . VAL A 1 79 ? 5.003 3.145 -3.552 1.00 96.62 79 VAL A O 1
ATOM 652 N N . PRO A 1 80 ? 3.843 4.715 -4.688 1.00 96.31 80 PRO A N 1
ATOM 653 C CA . PRO A 1 80 ? 2.959 5.041 -3.586 1.00 96.31 80 PRO A CA 1
ATOM 654 C C . PRO A 1 80 ? 1.749 4.104 -3.556 1.00 96.31 80 PRO A C 1
ATOM 656 O O . PRO A 1 80 ? 1.083 3.889 -4.574 1.00 96.31 80 PRO A O 1
ATOM 659 N N . VAL A 1 81 ? 1.457 3.585 -2.367 1.00 98.19 81 VAL A N 1
ATOM 660 C CA . VAL A 1 81 ? 0.220 2.879 -2.038 1.00 98.19 81 VAL A CA 1
ATOM 661 C C . VAL A 1 81 ? -0.584 3.764 -1.095 1.00 98.19 81 VAL A C 1
ATOM 663 O O . VAL A 1 81 ? -0.163 4.018 0.034 1.00 98.19 81 VAL A O 1
ATOM 666 N N . PHE A 1 82 ? -1.713 4.277 -1.570 1.00 98.00 82 PHE A N 1
ATOM 667 C CA . PHE A 1 82 ? -2.577 5.177 -0.818 1.00 98.00 82 PHE A CA 1
ATOM 668 C C . PHE A 1 82 ? -3.739 4.405 -0.195 1.00 98.00 82 PHE A C 1
ATOM 670 O O . PHE A 1 82 ? -4.647 3.968 -0.904 1.00 98.00 82 PHE A O 1
ATOM 677 N N . LEU A 1 83 ? -3.703 4.260 1.129 1.00 98.19 83 LEU A N 1
ATOM 678 C CA . LEU A 1 83 ? -4.777 3.689 1.934 1.00 98.19 83 LEU A CA 1
ATOM 679 C C . LEU A 1 83 ? -5.672 4.816 2.445 1.00 98.19 83 LEU A C 1
ATOM 681 O O . LEU A 1 83 ? -5.219 5.686 3.195 1.00 98.19 83 LEU A O 1
ATOM 685 N N . THR A 1 84 ? -6.933 4.826 2.019 1.00 97.31 84 THR A N 1
ATOM 686 C CA . THR A 1 84 ? -7.858 5.909 2.366 1.00 97.31 84 THR A CA 1
ATOM 687 C C . THR A 1 84 ? -8.340 5.762 3.809 1.00 97.31 84 THR A C 1
ATOM 689 O O . THR A 1 84 ? -8.633 4.661 4.276 1.00 97.31 84 THR A O 1
ATOM 692 N N . SER A 1 85 ? -8.481 6.882 4.525 1.00 96.31 85 SER A N 1
ATOM 693 C CA . SER A 1 85 ? -9.051 6.875 5.879 1.00 96.31 85 SER A CA 1
ATOM 694 C C . SER A 1 85 ? -10.488 6.349 5.882 1.00 96.31 85 SER A C 1
ATOM 696 O O . SER A 1 85 ? -10.929 5.773 6.871 1.00 96.31 85 SER A O 1
ATOM 698 N N . GLN A 1 86 ? -11.219 6.534 4.777 1.00 95.31 86 GLN A N 1
ATOM 699 C CA . GLN A 1 86 ? -12.569 6.003 4.615 1.00 95.31 86 GLN A CA 1
ATOM 700 C C . GLN A 1 86 ? -12.576 4.475 4.552 1.00 95.31 86 GLN A C 1
ATOM 702 O O . GLN A 1 86 ? -13.422 3.873 5.196 1.00 95.31 86 GLN A O 1
ATOM 707 N N . ALA A 1 87 ? -11.639 3.849 3.833 1.00 96.44 87 ALA A N 1
ATOM 708 C CA . ALA A 1 87 ? -11.552 2.393 3.755 1.00 96.44 87 ALA A CA 1
ATOM 709 C C . ALA A 1 87 ? -11.284 1.767 5.130 1.00 96.44 87 ALA A C 1
ATOM 711 O O . ALA A 1 87 ? -12.005 0.862 5.538 1.00 96.44 87 ALA A O 1
ATOM 712 N N . VAL A 1 88 ? -10.325 2.324 5.879 1.00 97.31 88 VAL A N 1
ATOM 713 C CA . VAL A 1 88 ? -10.028 1.902 7.260 1.00 97.31 88 VAL A CA 1
ATOM 714 C C . VAL A 1 88 ? -11.244 2.103 8.166 1.00 97.31 88 VAL A C 1
ATOM 716 O O . VAL A 1 88 ? -11.611 1.207 8.918 1.00 97.31 88 VAL A O 1
ATOM 719 N N . LYS A 1 89 ? -11.902 3.267 8.085 1.00 96.62 89 LYS A N 1
ATOM 720 C CA . LYS A 1 89 ? -13.087 3.561 8.898 1.00 96.62 89 LYS A CA 1
ATOM 721 C C . LYS A 1 89 ? -14.241 2.604 8.593 1.00 96.62 89 LYS A C 1
ATOM 723 O O . LYS A 1 89 ? -14.854 2.105 9.525 1.00 96.62 89 LYS A O 1
ATOM 728 N N . SER A 1 90 ? -14.529 2.356 7.317 1.00 96.00 90 SER A N 1
ATOM 729 C CA . SER A 1 90 ? -15.603 1.452 6.900 1.00 96.00 90 SER A CA 1
ATOM 730 C C . SER A 1 90 ? -15.400 0.042 7.443 1.00 96.00 90 SER A C 1
ATOM 732 O O . SER A 1 90 ? -16.350 -0.516 7.979 1.00 96.00 90 SER A O 1
ATOM 734 N N . TRP A 1 91 ? -14.176 -0.488 7.361 1.00 97.06 91 TRP A N 1
ATOM 735 C CA . TRP A 1 91 ? -13.855 -1.801 7.918 1.00 97.06 91 TRP A CA 1
ATOM 736 C C . TRP A 1 91 ? -13.970 -1.815 9.449 1.00 97.06 91 TRP A C 1
ATOM 738 O O . TRP A 1 91 ? -14.590 -2.709 10.021 1.00 97.06 91 TRP A O 1
ATOM 748 N N . ASN A 1 92 ? -13.44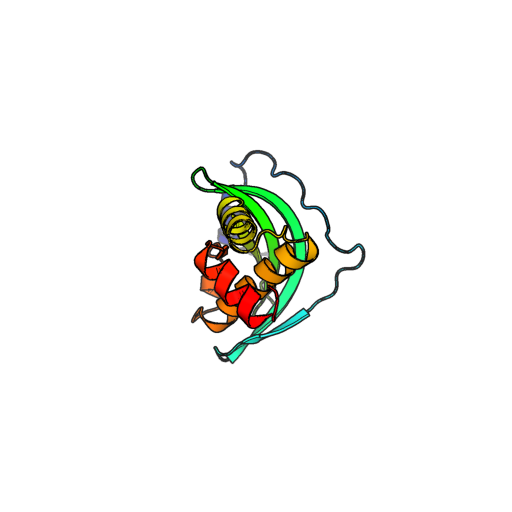4 -0.782 10.121 1.00 97.19 92 ASN A N 1
ATOM 749 C CA . ASN A 1 92 ? -13.519 -0.692 11.579 1.00 97.19 92 ASN A CA 1
ATOM 750 C C . ASN A 1 92 ? -14.968 -0.647 12.090 1.00 97.19 92 ASN A C 1
ATOM 752 O O . ASN A 1 92 ? -15.292 -1.262 13.104 1.00 97.19 92 ASN A O 1
ATOM 756 N N . ASP A 1 93 ? -15.834 0.102 11.401 1.00 96.44 93 ASP A N 1
ATOM 757 C CA . ASP A 1 93 ? -17.245 0.237 11.760 1.00 96.44 93 ASP A CA 1
ATOM 758 C C . ASP A 1 93 ? -18.009 -1.084 11.552 1.00 96.44 93 ASP A C 1
ATOM 760 O O . ASP A 1 93 ? -18.881 -1.403 12.359 1.00 96.44 93 ASP A O 1
ATOM 764 N N . SER A 1 94 ? -17.697 -1.858 10.501 1.00 95.00 94 SER A N 1
ATOM 765 C CA . SER A 1 94 ? -18.370 -3.136 10.223 1.00 95.00 94 SER A CA 1
ATOM 766 C C . SER A 1 94 ? -17.939 -4.266 11.160 1.00 95.00 94 SER A C 1
ATOM 768 O O . SER A 1 94 ? -18.774 -5.098 11.509 1.00 95.00 94 SER A O 1
ATOM 770 N N . HIS A 1 95 ? -16.682 -4.266 11.609 1.00 95.50 95 HIS A N 1
ATOM 771 C CA . HIS A 1 95 ? -16.125 -5.303 12.489 1.00 95.50 95 HIS A CA 1
ATOM 772 C C . HIS A 1 95 ? -16.131 -4.907 13.975 1.00 95.50 95 HIS A C 1
ATOM 774 O O . HIS A 1 95 ? -15.863 -5.725 14.852 1.00 95.50 95 HIS A O 1
ATOM 780 N N . GLY A 1 96 ? -16.436 -3.643 14.296 1.00 95.50 96 GLY A N 1
ATOM 781 C CA . GLY A 1 96 ? -16.417 -3.134 15.673 1.00 95.50 96 GLY A CA 1
ATOM 782 C C . GLY A 1 96 ? -15.014 -3.106 16.293 1.00 95.50 96 GLY A C 1
ATOM 783 O O . GLY A 1 96 ? -14.871 -3.117 17.518 1.00 95.50 96 GLY A O 1
ATOM 784 N N . ARG A 1 97 ? -13.974 -3.075 15.456 1.00 95.62 97 ARG A N 1
ATOM 785 C CA . ARG A 1 97 ? -12.566 -3.227 15.832 1.00 95.62 97 ARG A CA 1
ATOM 786 C C . ARG A 1 97 ? -11.716 -2.171 15.133 1.00 95.62 97 ARG A C 1
ATOM 788 O O . ARG A 1 97 ? -12.019 -1.756 14.029 1.00 95.62 97 ARG A O 1
ATOM 795 N N . ILE A 1 98 ? -10.634 -1.724 15.768 1.00 96.38 98 ILE A N 1
ATOM 796 C CA . ILE A 1 98 ? -9.709 -0.754 15.166 1.00 96.38 98 ILE A CA 1
ATOM 797 C C . ILE A 1 98 ? -8.497 -1.484 14.587 1.00 96.38 98 ILE A C 1
ATOM 799 O O . ILE A 1 98 ? -7.768 -2.147 15.329 1.00 96.38 98 ILE A O 1
ATOM 803 N N . LEU A 1 99 ? -8.241 -1.295 13.291 1.00 97.38 99 LEU A N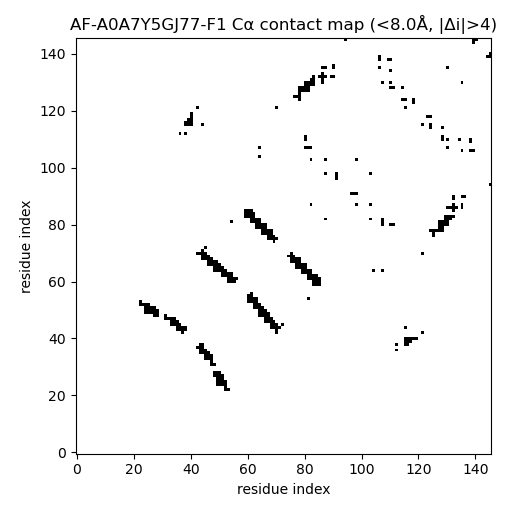 1
ATOM 804 C CA . LEU A 1 99 ? -7.003 -1.741 12.654 1.00 97.38 99 LEU A CA 1
ATOM 805 C C . LEU A 1 99 ? -5.774 -1.078 13.281 1.00 97.38 99 LEU A C 1
ATOM 807 O O . LEU A 1 99 ? -5.703 0.137 13.490 1.00 97.38 99 LEU A O 1
ATOM 811 N N . THR A 1 100 ? -4.761 -1.888 13.552 1.00 97.00 100 THR A N 1
ATOM 812 C CA . THR A 1 100 ? -3.466 -1.409 14.028 1.00 97.00 100 THR A CA 1
ATOM 813 C C . THR A 1 100 ? -2.626 -0.846 12.880 1.00 97.00 100 THR A C 1
ATOM 815 O O . THR A 1 100 ? -2.816 -1.165 11.708 1.00 97.00 100 THR A O 1
ATOM 818 N N . ARG A 1 101 ? -1.588 -0.063 13.205 1.00 95.00 101 ARG A N 1
ATOM 819 C CA . ARG A 1 101 ? -0.624 0.427 12.198 1.00 95.00 101 ARG A CA 1
ATOM 820 C C . ARG A 1 101 ? 0.091 -0.696 11.448 1.00 95.00 101 ARG A C 1
ATOM 822 O O . ARG A 1 101 ? 0.476 -0.511 10.295 1.00 95.00 101 ARG A O 1
ATOM 829 N N . THR A 1 102 ? 0.300 -1.833 12.108 1.00 95.94 102 THR A N 1
ATOM 830 C CA . THR A 1 102 ? 0.902 -3.018 11.492 1.00 95.94 102 THR A CA 1
ATOM 831 C C . THR A 1 102 ? -0.032 -3.612 10.444 1.00 95.94 102 THR A C 1
ATOM 833 O O . THR A 1 102 ? 0.436 -3.998 9.376 1.00 95.94 102 THR A O 1
ATOM 836 N N . GLU A 1 103 ? -1.335 -3.631 10.714 1.00 97.81 103 GLU A N 1
ATOM 837 C CA . GLU A 1 103 ? -2.357 -4.147 9.799 1.00 97.81 103 GLU A CA 1
ATOM 838 C C . GLU A 1 103 ? -2.596 -3.203 8.628 1.00 97.81 103 GLU A C 1
ATOM 840 O O . GLU A 1 103 ? -2.575 -3.649 7.488 1.00 97.81 103 GLU A O 1
ATOM 845 N N . GLU A 1 104 ? -2.678 -1.892 8.865 1.00 98.12 104 GLU A N 1
ATOM 846 C CA . GLU A 1 104 ? -2.713 -0.893 7.786 1.00 98.12 104 GLU A CA 1
ATOM 847 C C . GLU A 1 104 ? -1.500 -1.029 6.843 1.00 98.12 104 GLU A C 1
ATOM 849 O O . GLU A 1 104 ? -1.630 -0.987 5.616 1.00 98.12 104 GLU A O 1
ATOM 854 N N . TYR A 1 105 ? -0.305 -1.257 7.402 1.00 97.75 105 TYR A N 1
ATOM 855 C CA . TYR A 1 105 ? 0.891 -1.541 6.608 1.00 97.75 105 TYR A CA 1
ATOM 856 C C . TYR A 1 105 ? 0.801 -2.884 5.870 1.00 97.75 105 TYR A C 1
ATOM 858 O O . TYR A 1 105 ? 1.232 -2.973 4.716 1.00 97.75 105 TYR A O 1
ATOM 866 N N . ALA A 1 106 ? 0.264 -3.928 6.508 1.00 98.19 106 ALA A N 1
ATOM 867 C CA . ALA A 1 106 ? 0.058 -5.225 5.872 1.00 98.19 106 ALA A CA 1
ATOM 868 C C . ALA A 1 106 ? -0.888 -5.091 4.673 1.00 98.19 106 ALA A C 1
ATOM 870 O O . ALA A 1 106 ? -0.544 -5.569 3.594 1.00 98.19 106 ALA A O 1
ATOM 871 N N . ILE A 1 107 ? -1.980 -4.337 4.819 1.00 98.50 107 ILE A N 1
ATOM 872 C CA . ILE A 1 107 ? -2.913 -4.010 3.739 1.00 98.50 107 ILE A CA 1
ATOM 873 C C . ILE A 1 107 ? -2.181 -3.331 2.579 1.00 98.50 107 ILE A C 1
ATOM 875 O O . ILE A 1 107 ? -2.231 -3.804 1.444 1.00 98.50 107 ILE A O 1
ATOM 879 N N . ALA A 1 108 ? -1.436 -2.256 2.853 1.00 98.44 108 ALA A N 1
ATOM 880 C CA . ALA A 1 108 ? -0.709 -1.530 1.813 1.00 98.44 108 ALA A CA 1
ATOM 881 C C . ALA A 1 108 ? 0.322 -2.416 1.089 1.00 98.44 108 ALA A C 1
ATOM 883 O O . ALA A 1 108 ? 0.500 -2.338 -0.128 1.00 98.44 108 ALA A O 1
ATOM 884 N N . LYS A 1 109 ? 1.004 -3.291 1.831 1.00 98.25 109 LYS A N 1
ATOM 885 C CA . LYS A 1 109 ? 1.968 -4.237 1.270 1.00 98.25 109 LYS A CA 1
ATOM 886 C C . LYS A 1 109 ? 1.288 -5.319 0.424 1.00 98.25 109 LYS A C 1
ATOM 888 O O . LYS A 1 109 ? 1.833 -5.684 -0.615 1.00 98.25 109 LYS A O 1
ATOM 893 N N . MET A 1 110 ? 0.127 -5.821 0.837 1.00 98.50 110 MET A N 1
ATOM 894 C CA . MET A 1 110 ? -0.638 -6.797 0.058 1.00 98.50 110 MET A CA 1
ATOM 895 C C . MET A 1 110 ? -1.193 -6.178 -1.226 1.00 98.50 110 MET A C 1
ATOM 897 O O . MET A 1 110 ? -1.055 -6.782 -2.285 1.00 98.50 110 MET A O 1
ATOM 901 N N . ALA A 1 111 ? -1.682 -4.937 -1.176 1.00 98.50 111 ALA A N 1
ATOM 902 C CA . ALA A 1 111 ? -2.095 -4.198 -2.369 1.00 98.50 111 ALA A CA 1
ATOM 903 C C . ALA A 1 111 ? -0.929 -3.972 -3.355 1.00 98.50 111 ALA A C 1
ATOM 905 O O . ALA A 1 111 ? -1.107 -4.044 -4.570 1.00 98.50 111 ALA A O 1
ATOM 906 N N . LEU A 1 112 ? 0.296 -3.747 -2.855 1.00 98.38 112 LEU A N 1
ATOM 907 C CA . LEU A 1 112 ? 1.495 -3.708 -3.702 1.00 98.38 112 LEU A CA 1
ATOM 908 C C . LEU A 1 112 ? 1.729 -5.044 -4.425 1.00 98.38 112 LEU A C 1
ATOM 910 O O . LEU A 1 112 ? 2.087 -5.042 -5.601 1.00 98.38 112 LEU A O 1
ATOM 914 N N . PHE A 1 113 ? 1.544 -6.171 -3.734 1.00 97.94 113 PHE A N 1
ATOM 915 C CA . PHE A 1 113 ? 1.729 -7.504 -4.313 1.00 97.94 113 PHE A CA 1
ATOM 916 C C . PHE A 1 113 ? 0.657 -7.840 -5.345 1.00 97.94 113 PHE A C 1
ATOM 918 O O . PHE A 1 113 ? 1.000 -8.282 -6.437 1.00 97.94 113 PHE A O 1
ATOM 925 N N . GLN A 1 114 ? -0.607 -7.535 -5.054 1.00 97.31 114 GLN A N 1
ATOM 926 C CA . GLN A 1 114 ? -1.690 -7.636 -6.034 1.00 97.31 114 GLN A CA 1
ATOM 927 C C . GLN A 1 114 ? -1.364 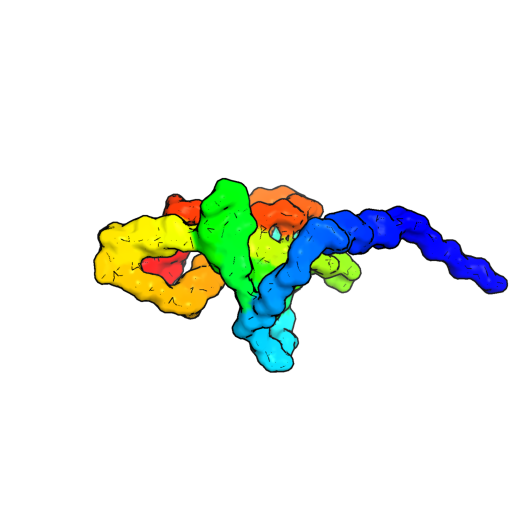-6.814 -7.286 1.00 97.31 114 GLN A C 1
ATOM 929 O O . GL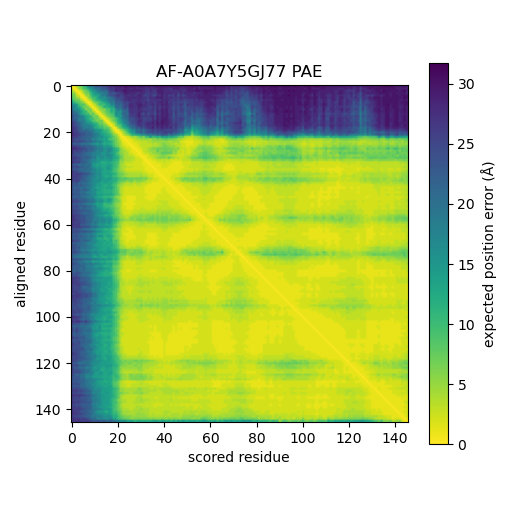N A 1 114 ? -1.415 -7.330 -8.397 1.00 97.31 114 GLN A O 1
ATOM 934 N N . ALA A 1 115 ? -0.878 -5.578 -7.126 1.00 97.56 115 ALA A N 1
ATOM 935 C CA . ALA A 1 115 ? -0.456 -4.767 -8.264 1.00 97.56 115 ALA A CA 1
ATOM 936 C C . ALA A 1 115 ? 0.727 -5.373 -9.045 1.00 97.56 115 ALA A C 1
ATOM 938 O O . ALA A 1 115 ? 0.766 -5.230 -10.267 1.00 97.56 115 ALA A O 1
ATOM 939 N N . PHE A 1 116 ? 1.683 -6.042 -8.386 1.00 97.38 116 PHE A N 1
ATOM 940 C CA . PHE A 1 116 ? 2.754 -6.778 -9.075 1.00 97.38 116 PHE A CA 1
ATOM 941 C C . PHE A 1 116 ? 2.221 -7.944 -9.911 1.00 97.38 116 PHE A C 1
ATOM 943 O O . PHE A 1 116 ? 2.748 -8.209 -10.995 1.00 97.38 116 PHE A O 1
ATOM 950 N N . ASP A 1 117 ? 1.202 -8.631 -9.405 1.00 96.62 117 ASP A N 1
ATOM 951 C CA . ASP A 1 117 ? 0.591 -9.784 -10.057 1.00 96.62 117 ASP A CA 1
ATOM 952 C C . ASP A 1 117 ? -0.332 -9.393 -11.214 1.00 96.62 117 ASP A C 1
ATOM 954 O O . ASP A 1 117 ? -0.325 -10.055 -12.251 1.00 96.62 117 ASP A O 1
ATOM 958 N N . GLU A 1 118 ? -1.105 -8.321 -11.053 1.00 95.44 118 GLU A N 1
ATOM 959 C CA . GLU A 1 118 ? -2.166 -7.924 -11.984 1.00 95.44 118 GLU A CA 1
ATOM 960 C C . GLU A 1 118 ? -1.675 -7.030 -13.126 1.00 95.44 118 GLU A C 1
ATOM 962 O O . GLU A 1 118 ? -2.196 -7.090 -14.244 1.00 95.44 118 GLU A O 1
ATOM 967 N N . ARG A 1 119 ? -0.675 -6.175 -12.876 1.00 94.88 119 ARG A N 1
ATOM 968 C CA . ARG A 1 119 ? -0.168 -5.253 -13.900 1.00 94.88 119 ARG A CA 1
ATOM 969 C C . ARG A 1 119 ? 0.677 -6.011 -14.916 1.00 94.88 119 ARG A C 1
ATOM 971 O O . ARG A 1 119 ? 1.684 -6.631 -14.587 1.00 94.88 119 ARG A O 1
ATOM 978 N N . THR A 1 120 ? 0.303 -5.890 -16.185 1.00 91.81 120 THR A N 1
ATOM 979 C CA . THR A 1 120 ? 0.881 -6.671 -17.289 1.00 91.81 120 THR A CA 1
ATOM 980 C C . THR A 1 120 ? 2.348 -6.334 -17.561 1.00 91.81 120 THR A C 1
ATOM 982 O O . THR A 1 120 ? 3.100 -7.185 -18.022 1.00 91.81 120 THR A O 1
ATOM 985 N N . HIS A 1 121 ? 2.770 -5.092 -17.295 1.00 91.12 121 HIS A N 1
ATOM 986 C CA . HIS A 1 121 ? 4.134 -4.635 -17.575 1.00 91.12 121 HIS A CA 1
ATOM 987 C C . HIS A 1 121 ? 4.673 -3.760 -16.432 1.00 91.12 121 HIS A C 1
ATOM 989 O O . HIS A 1 121 ? 3.935 -2.900 -15.940 1.00 91.12 121 HIS A O 1
ATOM 995 N N . PRO A 1 122 ? 5.978 -3.828 -16.089 1.00 90.12 122 PRO A N 1
ATOM 996 C CA . PRO A 1 122 ? 6.566 -3.036 -15.004 1.00 90.12 122 PRO A CA 1
ATOM 997 C C . PRO A 1 122 ? 6.396 -1.521 -15.155 1.00 90.12 122 PRO A C 1
ATOM 999 O O . PRO A 1 122 ? 6.362 -0.794 -14.166 1.00 90.12 122 PRO A O 1
ATOM 1002 N N . GLY A 1 123 ? 6.255 -1.017 -16.386 1.00 90.88 123 GLY A N 1
ATOM 1003 C CA . GLY A 1 123 ? 5.980 0.400 -16.637 1.00 90.88 123 GLY A CA 1
ATOM 1004 C C . GLY A 1 123 ? 4.677 0.891 -15.995 1.00 90.88 123 GLY A C 1
ATOM 1005 O O . GLY A 1 123 ? 4.616 2.042 -15.564 1.00 90.88 123 GLY A O 1
ATOM 1006 N N . GLN A 1 124 ? 3.676 0.013 -15.856 1.00 93.69 124 GLN A N 1
ATOM 1007 C CA . GLN A 1 124 ? 2.401 0.322 -15.206 1.00 93.69 124 GLN A CA 1
ATOM 1008 C C . GLN A 1 124 ? 2.547 0.472 -13.687 1.00 93.69 124 GLN A C 1
ATOM 1010 O O . GLN A 1 124 ? 1.704 1.105 -13.056 1.00 93.69 124 GLN A O 1
ATOM 1015 N N . MET A 1 125 ? 3.639 -0.026 -13.088 1.00 94.19 125 MET A N 1
ATOM 1016 C CA . MET A 1 125 ? 3.899 0.157 -11.657 1.00 94.19 125 MET A CA 1
ATOM 1017 C C . MET A 1 125 ? 4.103 1.622 -11.255 1.00 94.19 125 MET A C 1
ATOM 1019 O O . MET A 1 125 ? 4.017 1.948 -10.076 1.00 94.19 125 MET A O 1
ATOM 1023 N N . LYS A 1 126 ? 4.323 2.518 -12.225 1.00 88.50 126 LYS A N 1
ATOM 1024 C CA . LYS A 1 126 ? 4.424 3.967 -12.004 1.00 88.50 126 LYS A CA 1
ATOM 1025 C C . LYS A 1 126 ? 3.079 4.629 -11.692 1.00 88.50 126 LYS A C 1
ATOM 1027 O O . LYS A 1 126 ? 3.069 5.772 -11.240 1.00 88.50 126 LYS A O 1
ATOM 1032 N N . HIS A 1 127 ? 1.962 3.950 -11.952 1.00 88.81 127 HIS A N 1
ATOM 1033 C CA . HIS A 1 127 ? 0.642 4.438 -11.574 1.00 88.81 127 HIS A CA 1
ATOM 1034 C C . HIS A 1 127 ? 0.406 4.216 -10.077 1.00 88.81 127 HIS A C 1
ATOM 1036 O O . HIS A 1 127 ? 0.742 3.153 -9.544 1.00 88.81 127 HIS A O 1
ATOM 1042 N N . GLU A 1 128 ? -0.198 5.209 -9.420 1.00 88.56 128 GLU A N 1
ATOM 1043 C CA . GLU A 1 128 ? -0.600 5.126 -8.011 1.00 88.56 128 GLU A CA 1
ATOM 1044 C C . GLU A 1 128 ? -1.430 3.857 -7.763 1.00 88.56 128 GLU A C 1
ATOM 1046 O O . GLU A 1 128 ? -2.240 3.453 -8.602 1.00 88.56 128 GLU A O 1
ATOM 1051 N N . ILE A 1 129 ? -1.194 3.207 -6.624 1.00 97.19 129 ILE A N 1
ATOM 1052 C CA . ILE A 1 129 ? -2.028 2.109 -6.135 1.00 97.19 129 ILE A CA 1
ATOM 1053 C C . ILE A 1 129 ? -2.953 2.713 -5.086 1.00 97.19 129 ILE A C 1
ATOM 1055 O O . ILE A 1 129 ? -2.492 3.166 -4.040 1.00 97.19 129 ILE A O 1
ATOM 1059 N N . ARG A 1 130 ? -4.251 2.762 -5.378 1.00 96.50 130 ARG A N 1
ATOM 1060 C CA . ARG A 1 130 ? -5.263 3.279 -4.455 1.00 96.50 130 ARG A CA 1
ATOM 1061 C C . ARG A 1 130 ? -6.011 2.108 -3.839 1.00 96.50 130 ARG A C 1
ATOM 1063 O O . ARG A 1 130 ? -6.635 1.365 -4.583 1.00 96.50 130 ARG A O 1
ATOM 1070 N N . VAL A 1 131 ? -5.973 2.000 -2.515 1.00 97.50 131 VAL A N 1
ATOM 1071 C CA . VAL A 1 131 ? -6.663 0.953 -1.756 1.00 97.50 131 VAL A CA 1
ATOM 1072 C C . VAL A 1 131 ? -8.032 1.474 -1.329 1.00 97.50 131 VAL A C 1
ATOM 1074 O O . VAL A 1 131 ? -8.138 2.426 -0.552 1.00 97.50 131 VAL A O 1
ATOM 1077 N N . ARG A 1 132 ? -9.082 0.887 -1.896 1.00 93.00 132 ARG A N 1
ATOM 1078 C CA . ARG A 1 132 ? -10.494 1.213 -1.674 1.00 93.00 132 ARG A CA 1
ATOM 1079 C C . ARG A 1 132 ? -11.071 0.339 -0.552 1.00 93.00 132 ARG A C 1
ATOM 1081 O O . ARG A 1 132 ? -10.467 -0.673 -0.213 1.00 93.00 132 ARG A O 1
ATOM 1088 N N . PRO A 1 133 ? -12.257 0.672 -0.008 1.00 93.31 133 PRO A N 1
ATOM 1089 C CA . PRO A 1 133 ? -12.894 -0.145 1.029 1.00 93.31 133 PRO A CA 1
ATOM 1090 C C . PRO A 1 133 ? -13.024 -1.631 0.658 1.00 93.31 133 PRO A C 1
ATOM 1092 O O . PRO A 1 133 ? -12.680 -2.485 1.463 1.00 93.31 133 PRO A O 1
ATOM 1095 N N . ALA A 1 134 ? -13.426 -1.940 -0.580 1.00 92.44 134 ALA A N 1
ATOM 1096 C CA . ALA A 1 134 ? -13.542 -3.324 -1.049 1.00 92.44 134 ALA A CA 1
ATOM 1097 C C . ALA A 1 134 ? -12.191 -4.062 -1.113 1.00 92.44 134 ALA A C 1
ATOM 1099 O O . ALA A 1 134 ? -12.143 -5.267 -0.884 1.00 92.44 134 ALA A O 1
ATOM 1100 N N . ASP A 1 135 ? -11.098 -3.342 -1.391 1.00 95.31 135 ASP A N 1
ATOM 1101 C CA . ASP A 1 135 ? -9.757 -3.929 -1.416 1.00 95.31 135 ASP A CA 1
ATOM 1102 C C . ASP A 1 135 ? -9.299 -4.280 0.008 1.00 95.31 135 ASP A C 1
ATOM 1104 O O . ASP A 1 135 ? -8.672 -5.313 0.213 1.00 95.31 135 ASP A O 1
ATOM 1108 N N . VAL A 1 136 ? -9.626 -3.437 1.001 1.00 96.75 136 VAL A N 1
ATOM 1109 C CA . VAL A 1 136 ? -9.296 -3.685 2.417 1.00 96.75 136 VAL A CA 1
ATOM 1110 C C . VAL A 1 136 ? -9.947 -4.970 2.911 1.00 96.75 136 VAL A C 1
ATOM 1112 O O . VAL A 1 136 ? -9.246 -5.804 3.476 1.00 96.75 136 VAL A O 1
ATOM 1115 N N . GLU A 1 137 ? -11.244 -5.138 2.652 1.00 94.62 137 GLU A N 1
ATOM 1116 C CA . GLU A 1 137 ? -12.009 -6.323 3.051 1.00 94.62 137 GLU A CA 1
ATOM 1117 C C . GLU A 1 137 ? -11.364 -7.611 2.517 1.00 94.62 137 GLU A C 1
ATOM 1119 O O . GLU A 1 137 ? -10.923 -8.457 3.290 1.00 94.62 137 GLU A O 1
ATOM 1124 N N . GLY A 1 138 ? -11.198 -7.720 1.192 1.00 95.12 138 GLY A N 1
ATOM 1125 C CA . GLY A 1 138 ? -10.652 -8.935 0.580 1.00 95.12 138 GLY A CA 1
ATOM 1126 C C . GLY A 1 138 ? -9.187 -9.204 0.946 1.00 95.12 138 GLY A C 1
ATOM 1127 O O . GLY A 1 138 ? -8.752 -10.356 1.012 1.00 95.12 138 GLY A O 1
ATOM 1128 N N . ILE A 1 139 ? -8.400 -8.152 1.203 1.00 97.12 139 ILE A N 1
ATOM 1129 C CA . ILE A 1 139 ? -7.024 -8.306 1.685 1.00 97.12 139 ILE A CA 1
ATOM 1130 C C . ILE A 1 139 ? -7.002 -8.848 3.116 1.00 97.12 139 ILE A C 1
ATOM 1132 O O . ILE A 1 139 ? -6.188 -9.725 3.396 1.00 97.12 139 ILE A O 1
ATOM 1136 N N . LEU A 1 140 ? -7.841 -8.331 4.014 1.00 95.88 140 LEU A N 1
ATOM 1137 C CA . LEU A 1 140 ? -7.868 -8.776 5.408 1.00 95.88 140 LEU A CA 1
ATOM 1138 C C . LEU A 1 140 ? -8.423 -10.195 5.544 1.00 95.88 140 LEU A C 1
ATOM 1140 O O . LEU A 1 140 ? -7.825 -10.987 6.266 1.00 95.88 140 LEU A O 1
ATOM 1144 N N . GLU A 1 141 ? -9.425 -10.560 4.743 1.00 94.88 141 GLU A N 1
ATOM 1145 C CA . GLU A 1 141 ? -9.897 -11.946 4.617 1.00 94.88 141 GLU A CA 1
ATOM 1146 C C . GLU A 1 141 ? -8.757 -12.883 4.173 1.00 94.88 141 GLU A C 1
ATOM 1148 O O . GLU A 1 141 ? -8.517 -13.927 4.773 1.00 94.88 141 GLU A O 1
ATOM 1153 N N . THR A 1 142 ? -7.961 -12.477 3.174 1.00 94.12 142 THR A N 1
ATOM 1154 C CA . THR A 1 142 ? -6.785 -13.253 2.722 1.00 94.12 142 THR A CA 1
ATOM 1155 C C . THR A 1 142 ? -5.722 -13.412 3.818 1.00 94.12 142 THR A C 1
ATOM 1157 O O . THR A 1 142 ? -4.923 -14.351 3.784 1.00 94.12 142 THR A O 1
ATOM 1160 N N . LEU A 1 143 ? -5.664 -12.471 4.760 1.00 93.25 143 LEU A N 1
ATOM 1161 C CA . LEU A 1 143 ? -4.726 -12.484 5.879 1.00 93.25 143 LEU A CA 1
ATOM 1162 C C . LEU A 1 143 ? -5.282 -13.184 7.128 1.00 93.25 143 LEU A C 1
ATOM 1164 O O . LEU A 1 143 ? -4.520 -13.295 8.089 1.00 93.25 143 LEU A O 1
ATOM 1168 N N . ASP A 1 144 ? -6.532 -13.665 7.102 1.00 93.94 144 ASP A N 1
ATOM 1169 C CA . ASP A 1 144 ? -7.235 -14.262 8.248 1.00 93.94 144 ASP A CA 1
ATOM 1170 C C . ASP A 1 144 ? -7.337 -13.275 9.434 1.00 93.94 144 ASP A C 1
ATOM 1172 O O . ASP A 1 144 ? -6.964 -13.576 10.569 1.00 93.94 144 ASP A O 1
ATOM 1176 N N . ILE A 1 145 ? -7.746 -12.031 9.141 1.00 88.88 145 ILE A N 1
ATOM 1177 C CA . ILE A 1 145 ? -7.889 -10.940 10.117 1.00 88.88 145 ILE A CA 1
ATOM 1178 C C . ILE A 1 145 ? -9.339 -10.432 10.132 1.00 88.88 145 ILE A C 1
ATOM 1180 O O . ILE A 1 145 ? -9.755 -9.788 9.171 1.00 88.88 145 ILE A O 1
ATOM 1184 N N . ASP A 1 146 ? -10.020 -10.625 11.272 1.00 81.25 146 ASP A N 1
ATOM 1185 C CA . ASP A 1 146 ? -11.415 -10.211 11.546 1.00 81.25 146 ASP A CA 1
ATOM 1186 C C . ASP A 1 146 ? -11.548 -9.090 12.590 1.00 81.25 146 ASP A C 1
ATOM 1188 O O . ASP A 1 146 ? -10.840 -9.127 13.628 1.00 81.25 146 ASP A O 1
#

Sequence (146 aa):
MHVRIPVVALRQWLNRLRSKPDVPLRGAPAVRRQKTYSSRSGYVYQYFYLGQRPALRGGEQGIEYVFEVTADRKISFPVPVFLTSQAVKSWNDSHGRILTRTEEYAIAKMALFQAFDERTHPGQMKHEIRVRPADVEGILETLDID

Radius of gyration: 17.1 Å; Cα contacts (8 Å, |Δi|>4): 219; chains: 1; bounding box: 55×37×41 Å